Protein AF-A0A8H7PH32-F1 (afdb_monomer_lite)

pLDDT: mean 90.0, std 9.59, range [39.19, 98.56]

Organism: Mortierella isabellina (NCBI:txid91625)

Radius of gyration: 31.14 Å; chains: 1; bounding box: 83×27×84 Å

Sequence (163 aa):
MMIIFEMRKRILVVLVVMLVLMAILGFAPISLEHINDKVLHASCFGIFAFTVYWVWHLNYQKNVGLSTATMFVMSVGSEFIQGLLPYRTFDMYDIVANLLGSSIGIVLACSADFAWTSWQERRRRFGGKREAEYQRALMDETELSDDEQYTERDRHFEVMEMA

Foldseek 3Di:
DDPPWPWPVVLVVVLVVLVVVCCCVLQPPDDPPVDDLLQVLLQSLLQNLLSQLRTTDDDPVVSLVVSLVVLLCCLPVSLVVSCVDPNGNRDPSSSVSNNNSNVNSSVVNSVVVVVVVVVVVVVVVVVVVVVVVVVVVVVVVVVVVVVVVVVVVVVVVVVVVVD

Structure (mmCIF, N/CA/C/O backbone):
data_AF-A0A8H7PH32-F1
#
_entry.id   AF-A0A8H7PH32-F1
#
loop_
_atom_site.group_PDB
_atom_site.id
_atom_site.type_symbol
_atom_site.label_atom_id
_atom_site.label_alt_id
_atom_site.label_comp_id
_atom_site.label_asym_id
_atom_site.label_entity_id
_atom_site.label_seq_id
_atom_site.pdbx_PDB_ins_code
_atom_site.Cartn_x
_atom_site.Cartn_y
_atom_site.Cartn_z
_atom_site.occupancy
_atom_site.B_iso_or_equiv
_atom_site.auth_seq_id
_atom_site.auth_comp_id
_atom_site.auth_asym_id
_atom_site.auth_atom_id
_atom_site.pdbx_PDB_model_num
ATOM 1 N N . MET A 1 1 ? 8.772 -19.334 18.620 1.00 39.19 1 MET A N 1
ATOM 2 C CA . MET A 1 1 ? 7.406 -18.765 18.614 1.00 39.19 1 MET A CA 1
ATOM 3 C C . MET A 1 1 ? 6.885 -18.838 17.188 1.00 39.19 1 MET A C 1
ATOM 5 O O . MET A 1 1 ? 7.407 -18.143 16.328 1.00 39.19 1 MET A O 1
ATOM 9 N N . MET A 1 2 ? 5.973 -19.768 16.912 1.00 41.22 2 MET A N 1
ATOM 10 C CA . MET A 1 2 ? 5.500 -20.068 15.559 1.00 41.22 2 MET A CA 1
ATOM 11 C C . MET A 1 2 ? 4.486 -18.993 15.150 1.00 41.22 2 MET A C 1
ATOM 13 O O . MET A 1 2 ? 3.391 -18.937 15.703 1.00 41.22 2 MET A O 1
ATOM 17 N N . ILE A 1 3 ? 4.878 -18.084 14.254 1.00 52.06 3 ILE A N 1
ATOM 18 C CA . ILE A 1 3 ? 3.963 -17.099 13.667 1.00 52.06 3 ILE A CA 1
ATOM 19 C C . ILE A 1 3 ? 3.072 -17.878 12.701 1.00 52.06 3 ILE A C 1
ATOM 21 O O . ILE A 1 3 ? 3.477 -18.183 11.582 1.00 52.06 3 ILE A O 1
ATOM 25 N N . ILE A 1 4 ? 1.881 -18.262 13.149 1.00 52.41 4 ILE A N 1
ATOM 26 C CA . ILE A 1 4 ? 0.866 -18.806 12.252 1.00 52.41 4 ILE A CA 1
ATOM 27 C C . ILE A 1 4 ? 0.277 -17.601 11.516 1.00 52.41 4 ILE A C 1
ATOM 29 O O . ILE A 1 4 ? -0.474 -16.809 12.080 1.00 52.41 4 ILE A O 1
ATOM 33 N N . PHE A 1 5 ? 0.716 -17.404 10.274 1.00 62.03 5 PHE A N 1
ATOM 34 C CA . PHE A 1 5 ? 0.223 -16.351 9.395 1.00 62.03 5 PHE A CA 1
ATOM 35 C C . PHE A 1 5 ? -1.204 -16.688 8.956 1.00 62.03 5 PHE A C 1
ATOM 37 O O . PHE A 1 5 ? -1.416 -17.407 7.981 1.00 62.03 5 PHE A O 1
ATOM 44 N N . GLU A 1 6 ? -2.201 -16.171 9.667 1.00 76.38 6 GLU A N 1
ATOM 45 C CA . GLU A 1 6 ? -3.585 -16.265 9.214 1.00 76.38 6 GLU A CA 1
ATOM 46 C C . GLU A 1 6 ? -3.796 -15.319 8.026 1.00 76.38 6 GLU A C 1
ATOM 48 O O . GLU A 1 6 ? -3.937 -14.104 8.176 1.00 76.38 6 GLU A O 1
ATOM 53 N N . MET A 1 7 ? -3.780 -15.875 6.815 1.00 81.50 7 MET A N 1
ATOM 54 C CA . MET A 1 7 ? -3.954 -15.117 5.577 1.00 81.50 7 MET A CA 1
ATOM 55 C C . MET A 1 7 ? -5.431 -14.930 5.213 1.00 81.50 7 MET A C 1
ATOM 57 O O . MET A 1 7 ? -6.245 -15.858 5.280 1.00 81.50 7 MET A O 1
ATOM 61 N N . ARG A 1 8 ? -5.779 -13.740 4.716 1.00 88.69 8 ARG A N 1
ATOM 62 C CA . ARG A 1 8 ? -7.090 -13.441 4.131 1.00 88.69 8 ARG A CA 1
ATOM 63 C C . ARG A 1 8 ? -7.206 -14.087 2.752 1.00 88.69 8 ARG A C 1
ATOM 65 O O . ARG A 1 8 ? -6.909 -13.462 1.739 1.00 88.69 8 ARG A O 1
ATOM 72 N N . LYS A 1 9 ? -7.707 -15.326 2.697 1.00 88.94 9 LYS A N 1
ATOM 73 C CA . LYS A 1 9 ? -7.843 -16.116 1.450 1.00 88.94 9 LYS A CA 1
ATOM 74 C C . LYS A 1 9 ? -8.506 -15.350 0.293 1.00 88.94 9 LYS A C 1
ATOM 76 O O . LYS A 1 9 ? -8.061 -15.466 -0.840 1.00 88.94 9 LYS A O 1
ATOM 81 N N . ARG A 1 10 ? -9.534 -14.532 0.568 1.00 92.38 10 ARG A N 1
ATOM 82 C CA . ARG A 1 10 ? -10.206 -13.707 -0.459 1.00 92.38 10 ARG A CA 1
ATOM 83 C C . ARG A 1 10 ? -9.260 -12.680 -1.086 1.00 92.38 10 ARG A C 1
ATOM 85 O O . ARG A 1 10 ? -9.232 -12.544 -2.301 1.00 92.38 10 ARG A O 1
ATOM 92 N N . ILE A 1 11 ? -8.466 -12.002 -0.259 1.00 93.81 11 ILE A N 1
ATOM 93 C CA . ILE A 1 11 ? -7.476 -11.022 -0.718 1.00 93.81 11 ILE A CA 1
ATOM 94 C C . ILE A 1 11 ? -6.330 -11.724 -1.443 1.00 93.81 11 ILE A C 1
ATOM 96 O O . ILE A 1 11 ? -5.858 -11.217 -2.449 1.00 93.81 11 ILE A O 1
ATOM 100 N N . LEU A 1 12 ? -5.937 -12.922 -1.001 1.00 92.75 12 LEU A N 1
ATOM 101 C CA . LEU A 1 12 ? -4.933 -13.722 -1.700 1.00 92.75 12 LEU A CA 1
ATOM 102 C C . LEU A 1 12 ? -5.352 -14.045 -3.142 1.00 92.75 12 LEU A C 1
ATOM 104 O O . LEU A 1 12 ? -4.533 -13.934 -4.045 1.00 92.75 12 LEU A O 1
ATOM 108 N N . VAL A 1 13 ? -6.617 -14.407 -3.378 1.00 94.31 13 VAL A N 1
ATOM 109 C CA . VAL A 1 13 ? -7.118 -14.644 -4.744 1.00 94.31 13 VAL A CA 1
ATOM 110 C C . VAL A 1 13 ? -7.011 -13.372 -5.589 1.00 94.31 13 VAL A C 1
ATOM 112 O O . VAL A 1 13 ? -6.510 -13.429 -6.708 1.00 94.31 13 VAL A O 1
ATOM 115 N N . VAL A 1 14 ? -7.413 -12.221 -5.039 1.00 95.56 14 VAL A N 1
ATOM 116 C CA . VAL A 1 14 ? -7.272 -10.918 -5.714 1.00 95.56 14 VAL A CA 1
ATOM 117 C C . VAL A 1 14 ? -5.803 -10.616 -6.018 1.00 95.56 14 VAL A C 1
ATOM 119 O O . VAL A 1 14 ? -5.485 -10.217 -7.133 1.00 95.56 14 VAL A O 1
ATOM 122 N N . LEU A 1 15 ? -4.905 -10.871 -5.065 1.00 95.62 15 LEU A N 1
ATOM 123 C CA . LEU A 1 15 ? -3.467 -10.681 -5.219 1.00 95.62 15 LEU A CA 1
ATOM 124 C C . LEU A 1 15 ? -2.905 -11.537 -6.357 1.00 95.62 15 LEU A C 1
ATOM 126 O O . LEU A 1 15 ? -2.157 -11.030 -7.182 1.00 95.62 15 LEU A O 1
ATOM 130 N N . VAL A 1 16 ? -3.276 -12.817 -6.425 1.00 95.94 16 VAL A N 1
ATOM 131 C CA . VAL A 1 16 ? -2.810 -13.730 -7.480 1.00 95.94 16 VAL A CA 1
ATOM 132 C C . VAL A 1 16 ? -3.283 -13.259 -8.852 1.00 95.94 16 VAL A C 1
ATOM 134 O O . VAL A 1 16 ? -2.475 -13.166 -9.772 1.00 95.94 16 VAL A O 1
ATOM 137 N N . VAL A 1 17 ? -4.565 -12.908 -8.990 1.00 96.31 17 VAL A N 1
ATOM 138 C CA . VAL A 1 17 ? -5.099 -12.356 -10.246 1.00 96.31 17 VAL A CA 1
ATOM 139 C C . VAL A 1 17 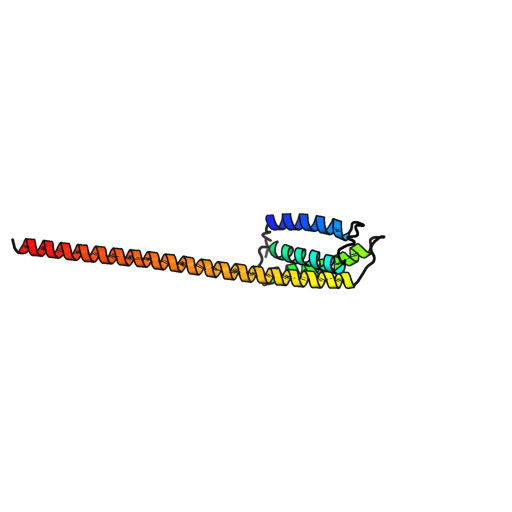? -4.352 -11.080 -10.628 1.00 96.31 17 VAL A C 1
ATOM 141 O O . VAL A 1 17 ? -3.946 -10.916 -11.776 1.00 96.31 17 VAL A O 1
ATOM 144 N N . MET A 1 18 ? -4.110 -10.199 -9.659 1.00 95.31 18 MET A N 1
ATOM 145 C CA . MET A 1 18 ? -3.382 -8.959 -9.882 1.00 95.31 18 MET A CA 1
ATOM 146 C C . MET A 1 18 ? -1.933 -9.201 -10.324 1.00 95.31 18 MET A C 1
ATOM 148 O O . MET A 1 18 ? -1.473 -8.547 -11.255 1.00 95.31 18 MET A O 1
ATOM 152 N N . LEU A 1 19 ? -1.229 -10.156 -9.712 1.00 95.12 19 LEU A N 1
ATOM 153 C CA . LEU A 1 19 ? 0.131 -10.532 -10.099 1.00 95.12 19 LEU A CA 1
ATOM 154 C C . LEU A 1 19 ? 0.187 -11.053 -11.535 1.00 95.12 19 LEU A C 1
ATOM 156 O O . LEU A 1 19 ? 1.105 -10.698 -12.267 1.00 95.12 19 LEU A O 1
ATOM 160 N N . VAL A 1 20 ? -0.803 -11.842 -11.961 1.00 96.19 20 VAL A N 1
ATOM 161 C CA . VAL A 1 20 ? -0.903 -12.304 -13.353 1.00 96.19 20 VAL A CA 1
ATOM 162 C C . VAL A 1 20 ? -1.110 -11.122 -14.302 1.00 96.19 20 VAL A C 1
ATOM 164 O O . VAL A 1 20 ? -0.411 -11.023 -15.307 1.00 96.19 20 VAL A O 1
ATOM 167 N N . LEU A 1 21 ? -2.015 -10.195 -13.975 1.00 94.69 21 LEU A N 1
ATOM 168 C CA . LEU A 1 21 ? -2.239 -8.996 -14.789 1.00 94.69 21 LEU A CA 1
ATOM 169 C C . LEU A 1 21 ? -0.977 -8.131 -14.884 1.00 94.69 21 LEU A C 1
ATOM 171 O O . LEU A 1 21 ? -0.600 -7.717 -15.976 1.00 94.69 21 LEU A O 1
ATOM 175 N N . MET A 1 22 ? -0.287 -7.900 -13.767 1.00 93.69 22 MET A N 1
ATOM 176 C CA . MET A 1 22 ? 0.969 -7.147 -13.751 1.00 93.69 22 MET A CA 1
ATOM 177 C C . MET A 1 22 ? 2.081 -7.860 -14.516 1.00 93.69 22 MET A C 1
ATOM 179 O O . MET A 1 22 ? 2.854 -7.201 -15.204 1.00 93.69 22 MET A O 1
ATOM 183 N N . ALA A 1 23 ? 2.155 -9.190 -14.439 1.00 93.06 23 ALA A N 1
ATOM 184 C CA . ALA A 1 23 ? 3.113 -9.963 -15.216 1.00 93.06 23 ALA A CA 1
ATOM 185 C C . ALA A 1 23 ? 2.868 -9.786 -16.723 1.00 93.06 23 ALA A C 1
ATOM 187 O O . ALA A 1 23 ? 3.808 -9.555 -17.478 1.00 93.06 23 ALA A O 1
ATOM 188 N N . ILE A 1 24 ? 1.604 -9.819 -17.154 1.00 93.19 24 ILE A N 1
ATOM 189 C CA . ILE A 1 24 ? 1.238 -9.572 -18.552 1.00 93.19 24 ILE A CA 1
ATOM 190 C C . ILE A 1 24 ? 1.610 -8.142 -18.955 1.00 93.19 24 ILE A C 1
ATOM 192 O O . ILE A 1 24 ? 2.296 -7.969 -19.954 1.00 93.19 24 ILE A O 1
ATOM 196 N N . LEU A 1 25 ? 1.218 -7.123 -18.184 1.00 91.94 25 LEU A N 1
ATOM 197 C CA . LEU A 1 25 ? 1.508 -5.729 -18.539 1.00 91.94 25 LEU A CA 1
ATOM 198 C C . LEU A 1 25 ? 3.008 -5.395 -18.520 1.00 91.94 25 LEU A C 1
ATOM 200 O O . LEU A 1 25 ? 3.464 -4.632 -19.361 1.00 91.94 25 LEU A O 1
ATOM 204 N N . GLY A 1 26 ? 3.761 -5.927 -17.557 1.00 87.88 26 GLY A N 1
ATOM 205 C CA . GLY A 1 26 ? 5.159 -5.552 -17.339 1.00 87.88 26 GLY A CA 1
ATOM 206 C C . GLY A 1 26 ? 6.181 -6.384 -18.115 1.00 87.88 26 GLY A C 1
ATOM 207 O O . GLY A 1 26 ? 7.284 -5.904 -18.355 1.00 87.88 26 GLY A O 1
ATOM 208 N N . 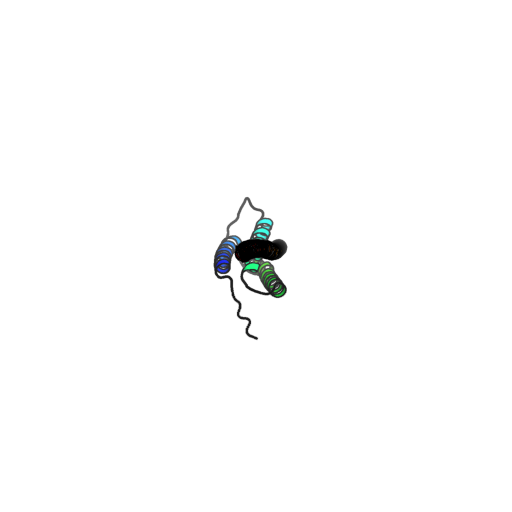PHE A 1 27 ? 5.856 -7.629 -18.482 1.00 88.81 27 PHE A N 1
ATOM 209 C CA . PHE A 1 27 ? 6.813 -8.549 -19.116 1.00 88.81 27 PHE A CA 1
ATOM 210 C C . PHE A 1 27 ? 6.437 -8.931 -20.544 1.00 88.81 27 PHE A C 1
ATOM 212 O O . PHE A 1 27 ? 7.314 -9.375 -21.286 1.00 88.81 27 PHE A O 1
ATOM 219 N N . ALA A 1 28 ? 5.178 -8.779 -20.962 1.00 88.69 28 ALA A N 1
ATOM 220 C CA . ALA A 1 28 ? 4.827 -8.972 -22.363 1.00 88.69 28 ALA A CA 1
ATOM 221 C C . ALA A 1 28 ? 5.256 -7.745 -23.193 1.00 88.69 28 ALA A C 1
ATOM 223 O O . ALA A 1 28 ? 5.283 -6.631 -22.669 1.00 88.69 28 ALA A O 1
ATOM 224 N N . PRO A 1 29 ? 5.561 -7.912 -24.492 1.00 83.12 29 PRO A N 1
ATOM 225 C CA . PRO A 1 29 ? 5.894 -6.806 -25.390 1.00 83.12 29 PRO A CA 1
ATOM 226 C C . PRO A 1 29 ? 4.627 -6.026 -25.789 1.00 83.12 29 PRO A C 1
ATOM 228 O O . PRO A 1 29 ? 4.234 -5.997 -26.953 1.00 83.12 29 PRO A O 1
ATOM 231 N N . ILE A 1 30 ? 3.941 -5.446 -24.803 1.00 82.19 30 ILE A N 1
ATOM 232 C CA . ILE A 1 30 ? 2.705 -4.679 -24.965 1.00 82.19 30 ILE A CA 1
ATOM 233 C C . ILE A 1 30 ? 3.016 -3.214 -24.672 1.00 82.19 30 ILE A C 1
ATOM 235 O O . ILE A 1 30 ? 3.482 -2.877 -23.588 1.00 82.19 30 ILE A O 1
ATOM 239 N N . SER A 1 31 ? 2.716 -2.335 -25.623 1.00 75.31 31 SER A N 1
ATOM 240 C CA . SER A 1 31 ? 2.822 -0.886 -25.457 1.00 75.31 31 SER A CA 1
ATOM 241 C C . SER A 1 31 ? 1.431 -0.262 -25.382 1.00 75.31 31 SER A C 1
ATOM 243 O O . SER A 1 31 ? 0.648 -0.346 -26.328 1.00 75.31 31 SER A O 1
ATOM 245 N N . LEU A 1 32 ? 1.115 0.383 -24.259 1.00 81.88 32 LEU A N 1
ATOM 246 C CA . LEU A 1 32 ? -0.120 1.151 -24.101 1.00 81.88 32 LEU A CA 1
ATOM 247 C C . LEU A 1 32 ? 0.121 2.591 -24.568 1.00 81.88 32 LEU A C 1
ATOM 249 O O . LEU A 1 32 ? 0.485 3.448 -23.773 1.00 81.88 32 LEU A O 1
ATOM 253 N N . GLU A 1 33 ? -0.099 2.864 -25.855 1.00 78.69 33 GLU A N 1
ATOM 254 C CA . GLU A 1 33 ? 0.240 4.151 -26.502 1.00 78.69 33 GLU A CA 1
ATOM 255 C C . GLU A 1 33 ? -0.386 5.395 -25.842 1.00 78.69 33 GLU A C 1
ATOM 257 O O . GLU A 1 33 ? 0.131 6.501 -25.976 1.00 78.69 33 GLU A O 1
ATOM 262 N N . HIS A 1 34 ? -1.488 5.226 -25.109 1.00 84.25 34 HIS A N 1
ATOM 263 C CA . HIS A 1 34 ? -2.244 6.326 -24.504 1.00 84.25 34 HIS A CA 1
ATOM 264 C C . HIS A 1 34 ? -1.929 6.555 -23.017 1.00 84.25 34 HIS A C 1
ATOM 266 O O . HIS A 1 34 ? -2.477 7.479 -22.416 1.00 84.25 34 HIS A O 1
ATOM 272 N N . ILE A 1 35 ? -1.087 5.722 -22.396 1.00 87.25 35 ILE A N 1
ATOM 273 C CA . ILE A 1 35 ? -0.779 5.803 -20.964 1.00 87.25 35 ILE A CA 1
ATOM 274 C C . ILE A 1 35 ? 0.720 6.024 -20.792 1.00 87.25 35 ILE A C 1
ATOM 276 O O . ILE A 1 35 ? 1.540 5.296 -21.340 1.00 87.25 35 ILE A O 1
ATOM 280 N N . ASN A 1 36 ? 1.083 7.026 -19.992 1.00 91.06 36 ASN A N 1
ATOM 281 C CA . ASN A 1 36 ? 2.477 7.251 -19.633 1.00 91.06 36 ASN A CA 1
ATOM 282 C C . ASN A 1 36 ? 3.002 6.070 -18.797 1.00 91.06 36 ASN A C 1
ATOM 284 O O . ASN A 1 36 ? 2.422 5.753 -17.757 1.00 91.06 36 ASN A O 1
ATOM 288 N N . ASP A 1 37 ? 4.116 5.472 -19.225 1.00 89.06 37 ASP A N 1
ATOM 289 C CA . ASP A 1 37 ? 4.749 4.311 -18.580 1.00 89.06 37 ASP A CA 1
ATOM 290 C C . ASP A 1 37 ? 4.986 4.546 -17.077 1.00 89.06 37 ASP A C 1
ATOM 292 O O . ASP A 1 37 ? 4.618 3.724 -16.244 1.00 89.06 37 ASP A O 1
ATOM 296 N N . LYS A 1 38 ? 5.437 5.746 -16.685 1.00 92.88 38 LYS A N 1
ATOM 297 C CA . LYS A 1 38 ? 5.682 6.086 -15.271 1.00 92.88 38 LYS A CA 1
ATOM 298 C C . LYS A 1 38 ? 4.395 6.117 -14.450 1.00 92.88 38 LYS A C 1
ATOM 300 O O . LYS A 1 38 ? 4.368 5.685 -13.299 1.00 92.88 38 LYS A O 1
ATOM 305 N N . VAL A 1 39 ? 3.308 6.615 -15.038 1.00 94.38 39 VAL A N 1
ATOM 306 C CA . VAL A 1 39 ? 1.989 6.632 -14.387 1.00 94.38 39 VAL A CA 1
ATOM 307 C C . VAL A 1 39 ? 1.438 5.215 -14.268 1.00 94.38 39 VAL A C 1
ATOM 309 O O . VAL A 1 39 ? 0.842 4.883 -13.242 1.00 94.38 39 VAL A O 1
ATOM 312 N N . LEU A 1 40 ? 1.661 4.372 -15.279 1.00 94.38 40 LEU A N 1
ATOM 313 C CA . LEU A 1 40 ? 1.277 2.965 -15.252 1.00 94.38 40 LEU A CA 1
ATOM 314 C C . LEU A 1 40 ? 2.003 2.225 -14.123 1.00 94.38 40 LEU A C 1
ATOM 316 O O . LEU A 1 40 ? 1.348 1.623 -13.274 1.00 94.38 40 LEU A O 1
ATOM 320 N N . HIS A 1 41 ? 3.328 2.355 -14.060 1.00 95.38 41 HIS A N 1
ATOM 321 C CA . HIS A 1 41 ? 4.171 1.796 -13.006 1.00 95.38 41 HIS A CA 1
ATOM 322 C C . HIS A 1 41 ? 3.709 2.243 -11.612 1.00 95.38 41 HIS A C 1
ATOM 324 O O . HIS A 1 41 ? 3.394 1.408 -10.759 1.00 95.38 41 HIS A O 1
ATOM 330 N N . ALA A 1 42 ? 3.543 3.552 -11.399 1.00 97.31 42 ALA A N 1
ATOM 331 C CA . ALA A 1 42 ? 3.073 4.084 -10.121 1.00 97.31 42 ALA A CA 1
ATOM 332 C C . ALA A 1 42 ? 1.671 3.567 -9.743 1.00 97.31 42 ALA A C 1
ATOM 334 O O . ALA A 1 42 ? 1.433 3.191 -8.594 1.00 97.31 42 ALA A O 1
ATOM 335 N N . SER A 1 43 ? 0.744 3.497 -10.700 1.00 96.75 43 SER A N 1
ATOM 336 C CA . SER A 1 43 ? -0.626 3.031 -10.454 1.00 96.75 43 SER A CA 1
ATOM 337 C C . SER A 1 43 ? -0.670 1.537 -10.128 1.00 96.75 43 SER A C 1
ATOM 339 O O . SER A 1 43 ? -1.290 1.138 -9.140 1.00 96.75 43 SER A O 1
ATOM 341 N N . CYS A 1 44 ? 0.023 0.703 -10.909 1.00 96.44 44 CYS A N 1
ATOM 342 C CA . CYS A 1 44 ? 0.093 -0.738 -10.683 1.00 96.44 44 CYS A CA 1
ATOM 343 C C . CYS A 1 44 ? 0.734 -1.056 -9.328 1.00 96.44 44 CYS A C 1
ATOM 345 O O . CYS A 1 44 ? 0.148 -1.797 -8.537 1.00 96.44 44 CYS A O 1
ATOM 347 N N . PHE A 1 45 ? 1.884 -0.451 -9.015 1.00 97.88 45 PHE A N 1
ATOM 348 C CA . PHE A 1 45 ? 2.557 -0.660 -7.731 1.00 97.88 45 PHE A CA 1
ATOM 349 C C . PHE A 1 45 ? 1.785 -0.075 -6.547 1.00 97.88 45 PHE A C 1
ATOM 351 O O . PHE A 1 45 ? 1.838 -0.644 -5.458 1.00 97.88 45 PHE A O 1
ATOM 358 N N . GLY A 1 46 ? 1.021 1.003 -6.740 1.00 98.19 46 GLY A N 1
ATOM 359 C CA . GLY A 1 46 ? 0.152 1.558 -5.703 1.00 98.19 46 GLY A CA 1
ATOM 360 C C . GLY A 1 46 ? -1.027 0.656 -5.356 1.00 98.19 46 GLY A C 1
ATOM 361 O O . GLY A 1 46 ? -1.241 0.349 -4.182 1.00 98.19 46 GLY A O 1
ATOM 362 N N . ILE A 1 47 ? -1.753 0.157 -6.360 1.00 98.12 47 ILE A N 1
ATOM 363 C CA . ILE A 1 47 ? -2.855 -0.796 -6.140 1.00 98.12 47 ILE A CA 1
ATOM 364 C C . ILE A 1 47 ? -2.311 -2.109 -5.551 1.00 98.12 47 ILE A C 1
ATOM 366 O O . ILE A 1 47 ? -2.940 -2.717 -4.678 1.00 98.12 47 ILE A O 1
ATOM 370 N N . PHE A 1 48 ? -1.117 -2.530 -5.979 1.00 98.06 48 PHE A N 1
ATOM 371 C CA . PHE A 1 48 ? -0.492 -3.763 -5.513 1.00 98.06 48 PHE A CA 1
ATOM 372 C C . PHE A 1 48 ? -0.090 -3.637 -4.047 1.00 98.06 48 PHE A C 1
ATOM 374 O O . PHE A 1 48 ? -0.482 -4.470 -3.233 1.00 98.06 48 PHE A O 1
ATOM 381 N N . ALA A 1 49 ? 0.577 -2.541 -3.684 1.00 98.19 49 ALA A N 1
ATOM 382 C CA . ALA A 1 49 ? 0.934 -2.233 -2.307 1.00 98.19 49 ALA A CA 1
ATOM 383 C C . ALA A 1 49 ? -0.288 -2.136 -1.387 1.00 98.19 49 ALA A C 1
ATOM 385 O O . ALA A 1 49 ? -0.282 -2.704 -0.292 1.00 98.19 49 ALA A O 1
ATOM 386 N N . PHE A 1 50 ? -1.354 -1.474 -1.852 1.00 98.25 50 PHE A N 1
ATOM 387 C CA . PHE A 1 50 ? -2.613 -1.412 -1.118 1.00 98.25 50 PHE A CA 1
ATOM 388 C C . PHE A 1 50 ? -3.160 -2.818 -0.851 1.00 98.25 50 PHE A C 1
ATOM 390 O O . PHE A 1 50 ? -3.535 -3.132 0.273 1.00 98.25 50 PHE A O 1
ATOM 397 N N . THR A 1 51 ? -3.160 -3.693 -1.858 1.00 97.25 51 THR A N 1
ATOM 398 C CA . THR A 1 51 ? -3.682 -5.064 -1.740 1.00 97.25 51 THR A CA 1
ATOM 399 C C . THR A 1 51 ? -2.822 -5.934 -0.820 1.00 97.25 51 THR A C 1
ATOM 401 O O . THR A 1 51 ? -3.368 -6.631 0.036 1.00 97.25 51 THR A O 1
ATOM 404 N N . VAL A 1 52 ? -1.491 -5.867 -0.954 1.00 96.44 52 VAL A N 1
ATOM 405 C CA . VAL A 1 52 ? -0.514 -6.607 -0.131 1.00 96.44 52 VAL A CA 1
ATOM 406 C C . VAL A 1 52 ? -0.725 -6.337 1.357 1.00 96.44 52 VAL A C 1
ATOM 408 O O . VAL A 1 52 ? -0.720 -7.279 2.150 1.00 96.44 52 VAL A O 1
ATOM 411 N N . TYR A 1 53 ? -1.003 -5.085 1.733 1.00 96.88 53 TYR A N 1
ATOM 412 C CA . TYR A 1 53 ? -1.277 -4.711 3.121 1.00 96.88 53 TYR A CA 1
ATOM 413 C C . TYR A 1 53 ? -2.421 -5.518 3.752 1.00 96.88 53 TYR A C 1
ATOM 415 O O . TYR A 1 53 ? -2.375 -5.857 4.932 1.00 96.88 53 TYR A O 1
ATOM 423 N N . TRP A 1 54 ? -3.449 -5.875 2.982 1.00 95.50 54 TRP A N 1
ATOM 424 C CA . TRP A 1 54 ? -4.617 -6.590 3.501 1.00 95.50 54 TRP A CA 1
ATOM 425 C C . TRP A 1 54 ? -4.463 -8.116 3.501 1.00 95.50 54 TRP A C 1
ATOM 427 O O . TRP A 1 54 ? -5.376 -8.815 3.942 1.00 95.50 54 TRP A O 1
ATOM 437 N N . VAL A 1 55 ? -3.347 -8.669 3.020 1.00 94.00 55 VAL A N 1
ATOM 438 C CA . VAL A 1 55 ? -3.175 -10.125 2.877 1.00 94.00 55 VAL A CA 1
ATOM 439 C C . VAL A 1 55 ? -3.108 -10.829 4.230 1.00 94.00 55 VAL A C 1
ATOM 441 O O . VAL A 1 55 ? -3.694 -11.904 4.386 1.00 94.00 55 VAL A O 1
ATOM 444 N N . TRP A 1 56 ? -2.428 -10.244 5.214 1.00 91.25 56 TRP A N 1
ATOM 445 C CA . TRP A 1 56 ? -2.188 -10.887 6.504 1.00 91.25 56 TRP A CA 1
ATOM 446 C C . TRP A 1 56 ? -3.026 -10.286 7.635 1.00 91.25 56 TRP A C 1
ATOM 448 O O . TRP A 1 56 ? -3.320 -9.093 7.663 1.00 91.25 56 TRP A O 1
ATOM 458 N N . HIS A 1 57 ? -3.383 -11.120 8.613 1.00 87.56 57 HIS A N 1
ATOM 459 C CA . HIS A 1 57 ? -3.869 -10.659 9.913 1.00 87.56 57 HIS A CA 1
ATOM 460 C C . HIS A 1 57 ? -2.686 -10.487 10.868 1.00 87.56 57 HIS A C 1
ATOM 462 O O . HIS A 1 57 ? -2.320 -11.398 11.607 1.00 87.56 57 HIS A O 1
ATOM 468 N N . LEU A 1 58 ? -2.053 -9.318 10.828 1.00 89.12 58 LEU A N 1
ATOM 469 C CA . LEU A 1 58 ? -0.937 -8.974 11.708 1.00 89.12 58 LEU A CA 1
ATOM 470 C C . LEU A 1 58 ? -1.244 -7.699 12.489 1.00 89.12 58 LEU A C 1
ATOM 472 O O . LEU A 1 58 ? -2.052 -6.873 12.071 1.00 89.12 58 LEU A O 1
ATOM 476 N N . ASN A 1 59 ? -0.537 -7.510 13.604 1.00 90.38 59 ASN A N 1
ATOM 477 C CA . ASN A 1 59 ? -0.529 -6.229 14.308 1.00 90.38 59 ASN A CA 1
ATOM 478 C C . ASN A 1 59 ? -0.033 -5.123 13.367 1.00 90.38 59 ASN A C 1
ATOM 480 O O . ASN A 1 59 ? 0.911 -5.354 12.609 1.00 90.38 59 ASN A O 1
ATOM 484 N N . TYR A 1 60 ? -0.595 -3.917 13.494 1.00 90.94 60 TYR A N 1
ATOM 485 C CA . TYR A 1 60 ? -0.323 -2.766 12.622 1.00 90.94 60 TYR A CA 1
ATOM 486 C C . TYR A 1 60 ? 1.168 -2.586 12.280 1.00 90.94 60 TYR A C 1
ATOM 488 O O . TYR A 1 60 ? 1.538 -2.595 11.111 1.00 90.94 60 TYR A O 1
ATOM 496 N N . GLN A 1 61 ? 2.049 -2.531 13.287 1.00 92.81 61 GLN A N 1
ATOM 497 C CA . GLN A 1 61 ? 3.494 -2.343 13.081 1.00 92.81 61 GLN A CA 1
ATOM 498 C C . GLN A 1 61 ? 4.137 -3.455 12.239 1.00 92.81 61 GLN A C 1
ATOM 500 O O . GLN A 1 61 ? 4.937 -3.180 11.347 1.00 92.81 61 GLN A O 1
ATOM 505 N N . LYS A 1 62 ? 3.775 -4.717 12.505 1.00 93.69 62 LYS A N 1
ATOM 506 C CA . LYS A 1 62 ? 4.291 -5.871 11.755 1.00 93.69 62 LYS A CA 1
ATOM 507 C C . LYS A 1 62 ? 3.741 -5.887 10.334 1.00 93.69 62 LYS A C 1
ATOM 509 O O . LYS A 1 62 ? 4.483 -6.201 9.411 1.00 93.69 62 LYS A O 1
ATOM 514 N N . ASN A 1 63 ? 2.467 -5.534 10.168 1.00 94.38 63 ASN A N 1
ATOM 515 C CA . ASN A 1 63 ? 1.810 -5.512 8.869 1.00 94.38 63 ASN A CA 1
ATOM 516 C C . ASN A 1 63 ? 2.409 -4.442 7.949 1.00 94.38 63 ASN A C 1
ATOM 518 O O . ASN A 1 63 ? 2.768 -4.737 6.811 1.00 94.38 63 ASN A O 1
ATOM 522 N N . VAL A 1 64 ? 2.594 -3.224 8.472 1.00 96.06 64 VAL A N 1
ATOM 523 C CA . VAL A 1 64 ? 3.269 -2.128 7.763 1.00 96.06 64 VAL A CA 1
ATOM 524 C C . VAL A 1 64 ? 4.699 -2.529 7.415 1.00 96.06 64 VAL A C 1
ATOM 526 O O . VAL A 1 64 ? 5.075 -2.448 6.253 1.00 96.06 64 VAL A O 1
ATOM 529 N N . GLY A 1 65 ? 5.481 -3.019 8.384 1.00 96.88 65 GLY A N 1
ATOM 530 C CA . GLY A 1 65 ? 6.873 -3.411 8.148 1.00 96.88 65 GLY A CA 1
ATOM 531 C C . GLY A 1 65 ? 7.019 -4.492 7.073 1.00 96.88 65 GLY A C 1
ATOM 532 O O . GLY A 1 65 ? 7.830 -4.342 6.161 1.00 96.88 65 GLY A O 1
ATOM 533 N N . LEU A 1 66 ? 6.200 -5.548 7.137 1.00 95.75 66 LEU A N 1
ATOM 534 C CA . LEU A 1 66 ? 6.208 -6.629 6.148 1.00 95.75 66 LEU A CA 1
ATOM 535 C C . LEU A 1 66 ? 5.781 -6.138 4.759 1.00 95.75 66 LEU A C 1
ATOM 537 O O . LEU A 1 66 ? 6.425 -6.480 3.767 1.00 95.75 66 LEU A O 1
ATOM 541 N N . SER A 1 67 ? 4.728 -5.319 4.687 1.00 96.81 67 SER A N 1
ATOM 542 C CA . SER A 1 67 ? 4.227 -4.768 3.423 1.00 96.81 67 SER A CA 1
ATOM 543 C C . SER A 1 67 ? 5.256 -3.845 2.780 1.00 96.81 67 SER A C 1
ATOM 545 O O . SER A 1 67 ? 5.570 -4.010 1.607 1.00 96.81 67 SER A O 1
ATOM 547 N N . THR A 1 68 ? 5.851 -2.932 3.551 1.00 97.88 68 THR A N 1
ATOM 548 C CA . THR A 1 68 ? 6.896 -2.022 3.067 1.00 97.88 68 THR A CA 1
ATOM 549 C C . THR A 1 68 ? 8.130 -2.783 2.599 1.00 97.88 68 THR A C 1
ATOM 551 O O . THR A 1 68 ? 8.628 -2.506 1.513 1.00 97.88 68 THR A O 1
ATOM 554 N N . ALA A 1 69 ? 8.608 -3.768 3.366 1.00 98.00 69 ALA A N 1
ATOM 555 C CA . ALA A 1 69 ? 9.764 -4.573 2.971 1.00 98.00 69 ALA A CA 1
ATOM 556 C C . ALA A 1 69 ? 9.494 -5.360 1.678 1.00 98.00 69 ALA A C 1
ATOM 558 O O . ALA A 1 69 ? 10.314 -5.347 0.762 1.00 98.00 69 ALA A O 1
ATOM 559 N N . THR A 1 70 ? 8.318 -5.986 1.576 1.00 97.62 70 THR A N 1
ATOM 560 C CA . THR A 1 70 ? 7.891 -6.709 0.369 1.00 97.62 70 THR A CA 1
ATOM 561 C C . THR A 1 70 ? 7.827 -5.765 -0.827 1.00 97.62 70 THR A C 1
ATOM 563 O O . THR A 1 70 ? 8.398 -6.054 -1.876 1.00 97.62 70 THR A O 1
ATOM 566 N N . MET A 1 71 ? 7.191 -4.605 -0.666 1.00 98.12 71 MET A N 1
ATOM 567 C CA . MET A 1 71 ? 7.053 -3.629 -1.742 1.00 98.12 71 MET A CA 1
ATOM 568 C C . MET A 1 71 ? 8.379 -2.999 -2.148 1.00 98.12 71 MET A C 1
ATOM 570 O O . MET A 1 71 ? 8.568 -2.741 -3.328 1.00 98.12 71 MET A O 1
ATOM 574 N N . PHE A 1 72 ? 9.320 -2.801 -1.227 1.00 98.12 72 PHE A N 1
ATOM 575 C CA . PHE A 1 72 ? 10.657 -2.327 -1.574 1.00 98.12 72 PHE A CA 1
ATOM 576 C C . PHE A 1 72 ? 11.380 -3.325 -2.487 1.00 98.12 72 PHE A C 1
ATOM 578 O O . PHE A 1 72 ? 11.869 -2.947 -3.553 1.00 98.12 72 PHE A O 1
ATOM 585 N N . VAL A 1 73 ? 11.375 -4.611 -2.115 1.00 98.19 73 VAL A N 1
ATOM 586 C CA . VAL A 1 73 ? 11.971 -5.679 -2.931 1.00 98.19 73 VAL A CA 1
ATOM 587 C C . VAL A 1 73 ? 11.289 -5.770 -4.294 1.00 98.19 73 VAL A C 1
ATOM 589 O O . VAL A 1 73 ? 11.976 -5.855 -5.306 1.00 98.19 73 VAL A O 1
ATOM 592 N N . MET A 1 74 ? 9.958 -5.700 -4.346 1.00 97.25 74 MET A N 1
ATOM 593 C CA . MET A 1 74 ? 9.214 -5.779 -5.606 1.00 97.25 74 MET A CA 1
ATOM 594 C C . MET A 1 74 ? 9.434 -4.550 -6.501 1.00 97.25 74 MET A C 1
ATOM 596 O O . MET A 1 74 ? 9.608 -4.704 -7.708 1.00 97.25 74 MET A O 1
ATOM 600 N N . SER A 1 75 ? 9.452 -3.339 -5.934 1.00 97.19 75 SER A N 1
ATOM 601 C CA . SER A 1 75 ? 9.622 -2.080 -6.679 1.00 97.19 75 SER A CA 1
ATOM 602 C C . SER A 1 75 ? 10.990 -1.969 -7.342 1.00 97.19 75 SER A C 1
ATOM 604 O O . SER A 1 75 ? 11.087 -1.438 -8.443 1.00 97.19 75 SER A O 1
ATOM 606 N N . VAL A 1 76 ? 12.031 -2.487 -6.685 1.00 97.44 76 VAL A N 1
ATOM 607 C CA . VAL A 1 76 ? 13.396 -2.511 -7.223 1.00 97.44 76 VAL A CA 1
ATOM 608 C C . VAL A 1 76 ? 13.606 -3.742 -8.105 1.00 97.44 76 VAL A C 1
ATOM 610 O O . VAL A 1 76 ? 14.053 -3.629 -9.241 1.00 97.44 76 VAL A O 1
ATOM 613 N N . GLY A 1 77 ? 13.270 -4.930 -7.600 1.00 96.25 77 GLY A N 1
ATOM 614 C CA . GLY A 1 77 ? 13.568 -6.202 -8.254 1.00 96.25 77 GLY A CA 1
ATOM 615 C C . GLY A 1 77 ? 12.847 -6.400 -9.584 1.00 96.25 77 GLY A C 1
ATOM 616 O O . GLY A 1 77 ? 13.420 -6.999 -10.489 1.00 96.25 77 GLY A O 1
ATOM 617 N N . SER A 1 78 ? 11.628 -5.876 -9.733 1.00 94.94 78 SER A N 1
ATOM 618 C CA . SER A 1 78 ? 10.890 -5.955 -11.002 1.00 94.94 78 SER A CA 1
ATOM 619 C C . SER A 1 78 ? 11.647 -5.303 -12.159 1.00 94.94 78 SER A C 1
ATOM 621 O O . SER A 1 78 ? 11.765 -5.930 -13.208 1.00 94.94 78 SER A O 1
ATOM 623 N N . GLU A 1 79 ? 12.232 -4.124 -11.942 1.00 95.38 79 GLU A N 1
ATOM 624 C CA . GLU A 1 79 ? 13.002 -3.405 -12.961 1.00 95.38 79 GLU A CA 1
ATOM 625 C C . GLU A 1 79 ? 14.278 -4.158 -13.344 1.00 95.38 79 GLU A C 1
ATOM 627 O O . GLU A 1 79 ? 14.609 -4.291 -14.519 1.00 95.38 79 GLU A O 1
ATOM 632 N N . PHE A 1 80 ? 14.977 -4.730 -12.358 1.00 95.50 80 PHE A N 1
ATOM 633 C CA . PHE A 1 80 ? 16.146 -5.564 -12.637 1.00 95.50 80 PHE A CA 1
ATOM 634 C C . PHE A 1 80 ? 15.790 -6.767 -13.509 1.00 95.50 80 PHE A C 1
ATOM 636 O O . PHE A 1 80 ? 16.525 -7.071 -14.442 1.00 95.50 80 PHE A O 1
ATOM 643 N N . ILE A 1 81 ? 14.671 -7.446 -13.234 1.00 95.00 81 ILE A N 1
ATOM 644 C CA . ILE A 1 81 ? 14.242 -8.601 -14.034 1.00 95.00 81 ILE A CA 1
ATOM 645 C C . ILE A 1 81 ? 13.786 -8.148 -15.428 1.00 95.00 81 ILE A C 1
ATOM 647 O O . ILE A 1 81 ? 14.122 -8.800 -16.414 1.00 95.00 81 ILE A O 1
ATOM 651 N N . GLN A 1 82 ? 13.060 -7.033 -15.536 1.00 93.69 82 GLN A N 1
ATOM 652 C CA . GLN A 1 82 ? 12.643 -6.474 -16.826 1.00 93.69 82 GLN A CA 1
ATOM 653 C C . GLN A 1 82 ? 13.841 -6.055 -17.684 1.00 93.69 82 GLN A C 1
ATOM 655 O O . GLN A 1 82 ? 13.850 -6.336 -18.878 1.00 93.69 82 GLN A O 1
ATOM 660 N N . GLY A 1 83 ? 14.886 -5.485 -17.081 1.00 92.69 83 GLY A N 1
ATOM 661 C CA . GLY A 1 83 ? 16.131 -5.131 -17.766 1.00 92.69 83 GLY A CA 1
ATOM 662 C C . GLY A 1 83 ? 16.943 -6.326 -18.282 1.00 92.69 83 GLY A C 1
ATOM 663 O O . GLY A 1 83 ? 17.856 -6.135 -19.082 1.00 92.69 83 GLY A O 1
ATOM 664 N N . LEU A 1 84 ? 16.624 -7.558 -17.861 1.00 94.00 84 LEU A N 1
ATOM 665 C CA . LEU A 1 84 ? 17.194 -8.785 -18.437 1.00 94.00 84 LEU A CA 1
ATOM 666 C C . LEU A 1 84 ? 16.450 -9.250 -19.700 1.00 94.00 84 LEU A C 1
ATOM 668 O O . LEU A 1 84 ? 16.921 -10.161 -20.384 1.00 94.00 84 LEU A O 1
ATOM 672 N N . LEU A 1 85 ? 15.289 -8.666 -20.014 1.00 92.25 85 LEU A N 1
ATOM 673 C CA . LEU A 1 85 ? 14.532 -8.997 -21.217 1.00 92.25 85 LEU A CA 1
ATOM 674 C C . LEU A 1 85 ? 15.147 -8.296 -22.437 1.00 92.25 85 LEU A C 1
ATOM 676 O O . LEU A 1 85 ? 15.464 -7.112 -22.375 1.00 92.25 85 LEU A O 1
ATOM 680 N N . PRO A 1 86 ? 15.231 -8.963 -23.600 1.00 92.00 86 PRO A N 1
ATOM 681 C CA . PRO A 1 86 ? 15.883 -8.398 -24.785 1.00 92.00 86 PRO A CA 1
ATOM 682 C C . PRO A 1 86 ? 15.125 -7.218 -25.418 1.00 92.00 86 PRO A C 1
ATOM 684 O O . PRO A 1 86 ? 15.670 -6.526 -26.272 1.00 92.00 86 PRO A O 1
ATOM 687 N N . TYR A 1 87 ? 13.866 -7.004 -25.031 1.00 90.25 87 TYR A N 1
ATOM 688 C CA . TYR A 1 87 ? 12.974 -5.971 -25.565 1.00 90.25 87 TYR A CA 1
ATOM 689 C C . TYR A 1 87 ? 12.601 -4.890 -24.537 1.00 90.25 87 TYR A C 1
ATOM 691 O O . TYR A 1 87 ? 11.786 -4.024 -24.847 1.00 90.25 87 TYR A O 1
ATOM 699 N N . ARG A 1 88 ? 13.167 -4.924 -23.322 1.00 90.62 88 ARG A N 1
ATOM 700 C CA . ARG A 1 88 ? 12.972 -3.891 -22.294 1.00 90.62 88 ARG A CA 1
ATOM 701 C C . ARG A 1 88 ? 14.324 -3.336 -21.869 1.00 90.62 88 ARG A C 1
ATOM 703 O O . ARG A 1 88 ? 15.287 -4.069 -21.685 1.00 90.62 88 ARG A O 1
ATOM 710 N N . THR A 1 89 ? 14.392 -2.021 -21.726 1.00 90.12 89 THR A N 1
ATOM 711 C CA . THR A 1 89 ? 15.579 -1.322 -21.236 1.00 90.12 89 THR A CA 1
ATOM 712 C C . THR A 1 89 ? 15.395 -0.988 -19.771 1.00 90.12 89 THR A C 1
ATOM 714 O O . THR A 1 89 ? 14.341 -0.479 -19.406 1.00 90.12 89 THR A O 1
ATOM 717 N N . PHE A 1 90 ? 16.432 -1.224 -18.973 1.00 93.38 90 PHE A N 1
ATOM 718 C CA . PHE A 1 90 ? 16.466 -0.792 -17.581 1.00 93.38 90 PHE A CA 1
ATOM 719 C C . PHE A 1 90 ? 16.343 0.736 -17.479 1.00 93.38 90 PHE A C 1
ATOM 721 O O . PHE A 1 90 ? 17.138 1.458 -18.090 1.00 93.38 90 PHE A O 1
ATOM 728 N N . ASP A 1 91 ? 15.406 1.219 -16.667 1.00 93.44 91 ASP A N 1
ATOM 729 C CA . ASP A 1 91 ? 15.202 2.637 -16.389 1.00 93.44 91 ASP A CA 1
ATOM 730 C C . ASP A 1 91 ? 15.021 2.909 -14.883 1.00 93.44 91 ASP A C 1
ATOM 732 O O . ASP A 1 91 ? 14.060 2.506 -14.225 1.00 93.44 91 ASP A O 1
ATOM 736 N N . MET A 1 92 ? 15.943 3.694 -14.321 1.00 95.81 92 MET A N 1
ATOM 737 C CA . MET A 1 92 ? 15.910 4.095 -12.912 1.00 95.81 92 MET A CA 1
ATOM 738 C C . MET A 1 92 ? 14.635 4.875 -12.545 1.00 95.81 92 MET A C 1
ATOM 740 O O . MET A 1 92 ? 14.175 4.814 -11.402 1.00 95.81 92 MET A O 1
ATOM 744 N N . TYR A 1 93 ? 14.040 5.608 -13.488 1.00 96.00 93 TYR A N 1
ATOM 745 C CA . TYR A 1 93 ? 12.807 6.349 -13.238 1.00 96.00 93 TYR A CA 1
ATOM 746 C C . TYR A 1 93 ? 11.593 5.429 -13.058 1.00 96.00 93 TYR A C 1
ATOM 748 O O . TYR A 1 93 ? 10.648 5.835 -12.379 1.00 96.00 93 TYR A O 1
ATOM 756 N N . ASP A 1 94 ? 11.615 4.200 -13.587 1.00 95.31 94 ASP A N 1
ATOM 757 C CA . ASP A 1 94 ? 10.568 3.205 -13.304 1.00 95.31 94 ASP A CA 1
ATOM 758 C C . ASP A 1 94 ? 10.645 2.706 -11.862 1.00 95.31 94 ASP A C 1
ATOM 760 O O . ASP A 1 94 ? 9.620 2.618 -11.186 1.00 95.31 94 ASP A O 1
ATOM 764 N N . ILE A 1 95 ? 11.853 2.528 -11.314 1.00 97.19 95 ILE A N 1
ATOM 765 C CA . ILE A 1 95 ? 12.034 2.227 -9.884 1.00 97.19 95 ILE A CA 1
ATOM 766 C C . ILE A 1 95 ? 11.464 3.358 -9.023 1.00 97.19 95 ILE A C 1
ATOM 768 O O . ILE A 1 95 ? 10.749 3.099 -8.052 1.00 97.19 95 ILE A O 1
ATOM 772 N N . VAL A 1 96 ? 11.742 4.618 -9.373 1.00 98.12 96 VAL A N 1
ATOM 773 C CA . VAL A 1 96 ? 11.199 5.777 -8.644 1.00 98.12 96 VAL A CA 1
ATOM 774 C C . VAL A 1 96 ? 9.671 5.797 -8.715 1.00 98.12 96 VAL A C 1
ATOM 776 O O . VAL A 1 96 ? 9.019 5.986 -7.687 1.00 98.12 96 VAL A O 1
ATOM 779 N N . ALA A 1 97 ? 9.087 5.550 -9.890 1.00 97.81 97 ALA A N 1
ATOM 780 C CA . ALA A 1 97 ? 7.640 5.461 -10.059 1.00 97.81 97 ALA A CA 1
ATOM 781 C C . ALA A 1 97 ? 7.026 4.325 -9.219 1.00 97.81 97 ALA A C 1
ATOM 783 O O . ALA A 1 97 ? 6.041 4.550 -8.513 1.00 97.81 97 ALA A O 1
ATOM 784 N N . ASN A 1 98 ? 7.644 3.139 -9.213 1.00 98.00 98 ASN A N 1
ATOM 785 C CA . ASN A 1 98 ? 7.224 1.992 -8.404 1.00 98.00 98 ASN A CA 1
ATOM 786 C C . ASN A 1 98 ? 7.268 2.312 -6.901 1.00 98.00 98 ASN A C 1
ATOM 788 O O . ASN A 1 98 ? 6.320 2.029 -6.162 1.00 98.00 98 ASN A O 1
ATOM 792 N N . LEU A 1 99 ? 8.353 2.939 -6.433 1.00 98.38 99 LEU A N 1
ATOM 793 C CA . LEU A 1 99 ? 8.526 3.334 -5.033 1.00 98.38 99 LEU A CA 1
ATOM 794 C C . LEU A 1 99 ? 7.513 4.403 -4.609 1.00 98.38 99 LEU A C 1
ATOM 796 O O . LEU A 1 99 ? 6.925 4.290 -3.533 1.00 98.38 99 LEU A O 1
ATOM 800 N N . LEU A 1 100 ? 7.264 5.412 -5.448 1.00 98.38 100 LEU A N 1
ATOM 801 C CA . LEU A 1 100 ? 6.250 6.436 -5.183 1.00 98.38 100 LEU A CA 1
ATOM 802 C C . LEU A 1 100 ? 4.847 5.829 -5.132 1.00 98.38 100 LEU A C 1
ATOM 804 O O . LEU A 1 100 ? 4.119 6.041 -4.162 1.00 98.38 100 LEU A O 1
ATOM 808 N N . GLY A 1 101 ? 4.496 5.025 -6.136 1.00 98.19 101 GLY A N 1
ATOM 809 C CA . GLY A 1 101 ? 3.221 4.320 -6.202 1.00 98.19 101 GLY A CA 1
ATOM 810 C C . GLY A 1 101 ? 2.989 3.448 -4.975 1.00 98.19 101 GLY A C 1
ATOM 811 O O . GLY A 1 101 ? 1.986 3.602 -4.278 1.00 98.19 101 GLY A O 1
ATOM 812 N N . SER A 1 102 ? 3.950 2.580 -4.654 1.00 98.38 102 SER A N 1
ATOM 813 C CA . SER A 1 102 ? 3.857 1.689 -3.495 1.00 98.38 102 SER A CA 1
ATOM 814 C C . SER A 1 102 ? 3.779 2.439 -2.164 1.00 98.38 102 SER A C 1
ATOM 816 O O . SER A 1 102 ? 2.980 2.064 -1.306 1.00 98.38 102 SER A O 1
ATOM 818 N N . SER A 1 103 ? 4.520 3.539 -2.006 1.00 98.44 103 SER A N 1
ATOM 819 C CA . SER A 1 103 ? 4.433 4.398 -0.817 1.00 98.44 103 SER A CA 1
ATOM 820 C C . SER A 1 103 ? 3.028 4.978 -0.645 1.00 98.44 103 SER A C 1
ATOM 822 O O . SER A 1 103 ? 2.447 4.882 0.437 1.00 98.44 103 SER A O 1
ATOM 824 N N . ILE A 1 104 ? 2.444 5.518 -1.722 1.00 98.56 104 ILE A N 1
ATOM 825 C CA . ILE A 1 104 ? 1.067 6.033 -1.721 1.00 98.56 104 ILE A CA 1
ATOM 826 C C . ILE A 1 104 ? 0.081 4.909 -1.381 1.00 98.56 104 ILE A C 1
ATOM 828 O O . ILE A 1 104 ? -0.779 5.086 -0.519 1.00 98.56 104 ILE A O 1
ATOM 832 N N . GLY A 1 105 ? 0.230 3.735 -1.999 1.00 98.50 105 GLY A N 1
ATOM 833 C CA . GLY A 1 105 ? -0.618 2.570 -1.748 1.00 98.50 105 GLY A CA 1
ATOM 834 C C . GLY A 1 105 ? -0.618 2.125 -0.283 1.00 98.50 105 GLY A C 1
ATOM 835 O O . GLY A 1 105 ? -1.686 1.893 0.287 1.00 98.50 105 GLY A O 1
ATOM 836 N N . ILE A 1 106 ? 0.555 2.074 0.357 1.00 98.25 106 ILE A N 1
ATOM 837 C CA . ILE A 1 106 ? 0.682 1.738 1.785 1.00 98.25 106 ILE A CA 1
ATOM 838 C C . ILE A 1 106 ? 0.040 2.818 2.659 1.00 98.25 106 ILE A C 1
ATOM 840 O O . ILE A 1 106 ? -0.716 2.488 3.568 1.00 98.25 106 ILE A O 1
ATOM 844 N N . VAL A 1 107 ? 0.287 4.104 2.385 1.00 98.31 107 VAL A N 1
ATOM 845 C CA . VAL A 1 107 ? -0.318 5.210 3.152 1.00 98.31 107 VAL A CA 1
ATOM 846 C C . VAL A 1 107 ? -1.844 5.168 3.073 1.00 98.31 107 VAL A C 1
ATOM 848 O O . VAL A 1 107 ? -2.521 5.335 4.092 1.00 98.31 107 VAL A O 1
ATOM 851 N N . LEU A 1 108 ? -2.396 4.904 1.888 1.00 98.31 108 LEU A N 1
ATOM 852 C CA . LEU A 1 108 ? -3.834 4.739 1.694 1.00 98.31 108 LEU A CA 1
ATOM 853 C C . LEU A 1 108 ? -4.369 3.524 2.457 1.00 98.31 108 LEU A C 1
ATOM 855 O O . LEU A 1 108 ? -5.413 3.626 3.098 1.00 98.31 108 LEU A O 1
ATOM 859 N N . ALA A 1 109 ? -3.651 2.400 2.444 1.00 97.50 109 ALA A N 1
ATOM 860 C CA . ALA A 1 109 ? -4.048 1.204 3.179 1.00 97.50 109 ALA A CA 1
ATOM 861 C C . ALA A 1 109 ? -4.048 1.430 4.698 1.00 97.50 109 ALA A C 1
ATOM 863 O O . ALA A 1 109 ? -5.035 1.114 5.359 1.00 97.50 109 ALA A O 1
ATOM 864 N N . CYS A 1 110 ? -3.006 2.065 5.241 1.00 96.81 110 CYS A N 1
ATOM 865 C CA . CYS A 1 110 ? -2.932 2.442 6.655 1.00 96.81 110 CYS A CA 1
ATOM 866 C C . CYS A 1 110 ? -4.063 3.399 7.049 1.00 96.81 110 CYS A C 1
ATOM 868 O O . CYS A 1 110 ? -4.678 3.246 8.102 1.00 96.81 110 CYS A O 1
ATOM 870 N N . SER A 1 111 ? -4.357 4.376 6.190 1.00 96.69 111 SER A N 1
ATOM 871 C CA . SER A 1 111 ? -5.434 5.344 6.412 1.00 96.69 111 SER A CA 1
ATOM 872 C C . SER A 1 111 ? -6.808 4.666 6.395 1.00 96.69 111 SER A C 1
ATOM 874 O O . SER A 1 111 ? -7.654 4.963 7.238 1.00 96.69 111 SER A O 1
ATOM 876 N N . ALA A 1 112 ? -7.021 3.717 5.478 1.00 96.00 112 ALA A N 1
ATOM 877 C CA . ALA A 1 112 ? -8.232 2.905 5.413 1.00 96.00 112 ALA A CA 1
ATOM 878 C C . ALA A 1 112 ? -8.384 1.998 6.646 1.00 96.00 112 ALA A C 1
ATOM 880 O O . ALA A 1 112 ? -9.481 1.912 7.195 1.00 96.00 112 ALA A O 1
ATOM 881 N N . ASP A 1 113 ? -7.304 1.375 7.122 1.00 94.00 113 ASP A N 1
ATOM 882 C CA . ASP A 1 113 ? -7.310 0.550 8.337 1.00 94.00 113 ASP A CA 1
ATOM 883 C C . ASP A 1 113 ? -7.635 1.373 9.591 1.00 94.00 113 ASP A C 1
ATOM 885 O O . ASP A 1 113 ? -8.524 1.024 10.375 1.00 94.00 113 ASP A O 1
ATOM 889 N N . PHE A 1 114 ? -7.006 2.540 9.736 1.00 93.81 114 PHE A N 1
ATOM 890 C CA . PHE A 1 114 ? -7.307 3.470 10.822 1.00 93.81 114 PHE A CA 1
ATOM 891 C C . PHE A 1 114 ? -8.759 3.970 10.778 1.00 93.81 114 PHE A C 1
ATOM 893 O O . PHE A 1 114 ? -9.451 3.998 11.801 1.00 93.81 114 PHE A O 1
ATOM 900 N N . ALA A 1 115 ? -9.257 4.344 9.597 1.00 93.25 115 ALA A N 1
ATOM 901 C CA . ALA A 1 115 ? -10.639 4.785 9.431 1.00 93.25 115 ALA A CA 1
ATOM 902 C C . ALA A 1 115 ? -11.632 3.658 9.751 1.00 93.25 115 ALA A C 1
ATOM 904 O O . ALA A 1 115 ? -12.638 3.889 10.427 1.00 93.25 115 ALA A O 1
ATOM 905 N N . TRP A 1 116 ? -11.337 2.435 9.307 1.00 90.62 116 TRP A N 1
ATOM 906 C CA . TRP A 1 116 ? -12.168 1.259 9.534 1.00 90.62 116 TRP A CA 1
ATOM 907 C C . TRP A 1 116 ? -12.266 0.908 11.019 1.00 90.62 116 TRP A C 1
ATOM 909 O O . TRP A 1 116 ? -13.368 0.765 11.553 1.00 90.62 116 TRP A O 1
ATOM 919 N N . THR A 1 117 ? -11.129 0.823 11.708 1.00 88.69 117 THR A N 1
ATOM 920 C CA . THR A 1 117 ? -11.068 0.546 13.152 1.00 88.69 117 THR A CA 1
ATOM 921 C C . THR A 1 117 ? -11.781 1.630 13.961 1.00 88.69 117 THR A C 1
ATOM 923 O O . THR A 1 117 ? -12.674 1.317 14.752 1.00 88.69 117 THR A O 1
ATOM 926 N N . SER A 1 118 ? -11.510 2.905 13.668 1.00 90.12 118 SER A N 1
ATOM 927 C CA . SER A 1 118 ? -12.186 4.051 14.294 1.00 90.12 118 SER A CA 1
ATOM 928 C C . SER A 1 118 ? -13.704 4.016 14.098 1.00 90.12 118 SER A C 1
ATOM 930 O O . SER A 1 118 ? -14.485 4.302 15.009 1.00 90.12 118 SER A O 1
ATOM 932 N N . TRP A 1 119 ? -14.157 3.663 12.897 1.00 88.88 119 TRP A N 1
ATOM 933 C CA . TRP A 1 119 ? -15.577 3.5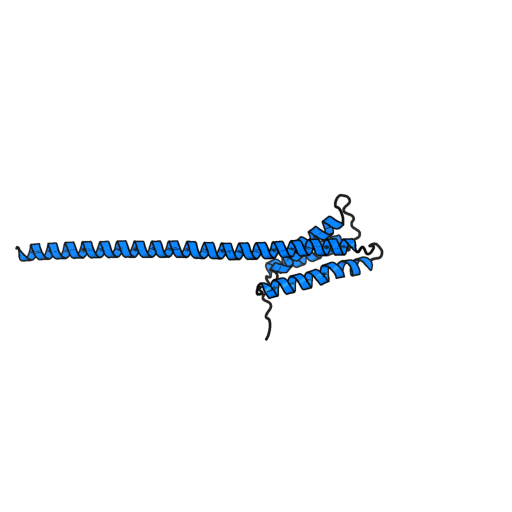66 12.584 1.00 88.88 119 TRP A CA 1
ATOM 934 C C . TRP A 1 119 ? -16.253 2.389 13.292 1.00 88.88 119 TRP A C 1
ATOM 936 O O . TRP A 1 119 ? -17.371 2.532 13.797 1.00 88.88 119 TRP A O 1
ATOM 946 N N . GLN A 1 120 ? -15.575 1.244 13.396 1.00 86.81 120 GLN A N 1
ATOM 947 C CA . GLN A 1 120 ? -16.076 0.105 14.162 1.00 86.81 120 GLN A CA 1
ATOM 948 C C . GLN A 1 120 ? -16.209 0.437 15.650 1.00 86.81 120 GLN A C 1
ATOM 950 O O . GLN A 1 120 ? -17.217 0.089 16.264 1.00 86.81 120 GLN A O 1
ATOM 955 N N . GLU A 1 121 ? -15.239 1.142 16.232 1.00 86.12 121 GLU A N 1
ATOM 956 C CA . GLU A 1 121 ? -15.315 1.590 17.624 1.00 86.12 121 GLU A CA 1
ATOM 957 C C . GLU A 1 121 ? -16.498 2.525 17.863 1.00 86.12 121 GLU A C 1
ATOM 959 O O . GLU A 1 121 ? -17.246 2.340 18.826 1.00 86.12 121 GLU A O 1
ATOM 964 N N . ARG A 1 122 ? -16.725 3.486 16.957 1.00 85.75 122 ARG A N 1
ATOM 965 C CA . ARG A 1 122 ? -17.904 4.362 17.017 1.00 85.75 122 ARG A CA 1
ATOM 966 C C . ARG A 1 122 ? -19.190 3.539 16.999 1.00 85.75 122 ARG A C 1
ATOM 968 O O . ARG A 1 122 ? -20.038 3.734 17.866 1.00 85.75 122 ARG A O 1
ATOM 975 N N . ARG A 1 123 ? -19.320 2.575 16.081 1.00 81.12 123 ARG A N 1
ATOM 976 C CA . ARG A 1 123 ? -20.503 1.699 15.998 1.00 81.12 123 ARG A CA 1
ATOM 977 C C . ARG A 1 123 ? -20.732 0.880 17.268 1.00 81.12 123 ARG A C 1
ATOM 979 O O . ARG A 1 123 ? -21.868 0.808 17.727 1.00 81.12 123 ARG A O 1
ATOM 986 N N . ARG A 1 124 ? -19.674 0.320 17.865 1.00 81.94 124 ARG A N 1
ATOM 987 C CA . ARG A 1 124 ? -19.766 -0.419 19.138 1.00 81.94 124 ARG A CA 1
ATOM 988 C C . ARG A 1 124 ? -20.254 0.479 20.278 1.00 81.94 124 ARG A C 1
ATOM 990 O O . ARG A 1 124 ? -21.148 0.085 21.019 1.00 81.94 124 ARG A O 1
ATOM 997 N N . ARG A 1 125 ? -19.725 1.705 20.384 1.00 82.19 125 ARG A N 1
ATOM 998 C CA . ARG A 1 125 ? -20.140 2.678 21.413 1.00 82.19 125 ARG A CA 1
ATOM 999 C C . ARG A 1 125 ? -21.595 3.120 21.248 1.00 82.19 125 ARG A C 1
ATOM 1001 O O . ARG A 1 125 ? -22.310 3.202 22.239 1.00 82.19 125 ARG A O 1
ATOM 1008 N N . PHE A 1 126 ? -22.041 3.392 20.022 1.00 79.69 126 PHE A N 1
ATOM 1009 C CA . PHE A 1 126 ? -23.437 3.763 19.763 1.00 79.69 126 PHE A CA 1
ATOM 1010 C C . PHE A 1 126 ? -24.410 2.611 20.037 1.00 79.69 126 PHE A C 1
ATOM 1012 O O . PHE A 1 126 ? -25.457 2.846 20.630 1.00 79.69 126 PHE A O 1
ATOM 1019 N N . GLY A 1 127 ? -24.058 1.375 19.665 1.00 82.38 127 GLY A N 1
ATOM 1020 C CA . GLY A 1 127 ? -24.861 0.196 20.003 1.00 82.38 127 GLY A CA 1
ATOM 1021 C C . GLY A 1 127 ? -25.006 0.006 21.514 1.00 82.38 127 GLY A C 1
ATOM 1022 O O . GLY A 1 127 ? -26.120 -0.131 22.005 1.00 82.38 127 GLY A O 1
ATOM 1023 N N . GLY A 1 128 ? -23.898 0.100 22.260 1.00 84.38 128 GLY A N 1
ATOM 1024 C CA . GLY A 1 128 ? -23.918 -0.040 23.720 1.00 84.38 128 GLY A CA 1
ATOM 1025 C C . GLY A 1 128 ? -24.727 1.043 24.440 1.00 84.38 128 GLY A C 1
ATOM 1026 O O . GLY A 1 128 ? -25.406 0.742 25.415 1.00 84.38 128 GLY A O 1
ATOM 1027 N N . LYS A 1 129 ? -24.707 2.293 23.950 1.00 82.75 129 LYS A N 1
ATOM 1028 C CA . LYS A 1 129 ? -25.538 3.372 24.514 1.00 82.75 129 LYS A CA 1
ATOM 1029 C C . LYS A 1 129 ? -27.034 3.095 24.367 1.00 82.75 129 LYS A C 1
ATOM 1031 O O . LYS A 1 129 ? -27.763 3.271 25.331 1.00 82.75 129 LYS A O 1
ATOM 1036 N N . ARG A 1 130 ? -27.468 2.629 23.192 1.00 81.81 130 ARG A N 1
ATOM 1037 C CA . ARG A 1 130 ? -28.881 2.310 22.936 1.00 81.81 130 ARG A CA 1
ATOM 1038 C C . ARG A 1 130 ? -29.380 1.161 23.803 1.00 81.81 130 ARG A C 1
ATOM 1040 O O . ARG A 1 130 ? -30.490 1.232 24.309 1.00 81.81 130 ARG A O 1
ATOM 1047 N N . GLU A 1 131 ? -28.556 0.132 23.990 1.00 86.69 131 GLU A N 1
ATOM 1048 C CA . GLU A 1 131 ? -28.893 -0.978 24.885 1.00 86.69 131 GLU A CA 1
ATOM 1049 C C . GLU A 1 131 ? -29.019 -0.488 26.333 1.00 86.69 131 GLU A C 1
ATOM 1051 O O . GLU A 1 131 ? -29.999 -0.783 27.000 1.00 86.69 131 GLU A O 1
ATOM 1056 N N . ALA A 1 132 ? -28.077 0.334 26.806 1.00 86.56 132 ALA A N 1
ATOM 1057 C CA . ALA A 1 132 ? -28.138 0.895 28.155 1.00 86.56 132 ALA A CA 1
ATOM 1058 C C . ALA A 1 132 ? -29.365 1.801 28.377 1.00 86.56 132 ALA A C 1
ATOM 1060 O O . ALA A 1 132 ? -29.945 1.786 29.459 1.00 86.56 132 ALA A O 1
ATOM 1061 N N . GLU A 1 133 ? -29.766 2.581 27.369 1.00 90.06 133 GLU A N 1
ATOM 1062 C CA . GLU A 1 133 ? -31.002 3.375 27.397 1.00 90.06 133 GLU A CA 1
ATOM 1063 C C . GLU A 1 133 ? -32.247 2.482 27.448 1.00 90.06 133 GLU A C 1
ATOM 1065 O O . GLU A 1 133 ? -33.134 2.733 28.258 1.00 90.06 133 GLU A O 1
ATOM 1070 N N . TYR A 1 134 ? -32.291 1.413 26.649 1.00 89.00 134 TYR A N 1
ATOM 1071 C CA . TYR A 1 134 ? -33.403 0.459 26.642 1.00 89.00 134 TYR A CA 1
ATOM 1072 C C . TYR A 1 134 ? -33.544 -0.273 27.983 1.00 89.00 134 TYR A C 1
ATOM 1074 O O . TYR A 1 134 ? -34.632 -0.334 28.545 1.00 89.00 134 TYR A O 1
ATOM 1082 N N . GLN A 1 135 ? -32.432 -0.757 28.541 1.00 90.69 135 GLN A N 1
ATOM 1083 C CA . GLN A 1 135 ? -32.411 -1.410 29.853 1.00 90.69 135 GLN A CA 1
ATOM 1084 C C . GLN A 1 135 ? -32.851 -0.453 30.971 1.00 90.69 135 GLN A C 1
ATOM 1086 O O . GLN A 1 135 ? -33.566 -0.861 31.878 1.00 90.69 135 GLN A O 1
ATOM 1091 N N . ARG A 1 136 ? -32.470 0.832 30.901 1.00 92.56 136 ARG A N 1
ATOM 1092 C CA . ARG A 1 136 ? -32.954 1.852 31.846 1.00 92.56 136 ARG A CA 1
ATOM 1093 C C . ARG A 1 136 ? -34.453 2.097 31.729 1.00 92.56 136 ARG A C 1
ATOM 1095 O O . ARG A 1 136 ? -35.104 2.173 32.758 1.00 92.56 136 ARG A O 1
ATOM 1102 N N . ALA A 1 137 ? -34.980 2.205 30.511 1.00 92.75 137 ALA A N 1
ATOM 1103 C CA . ALA A 1 137 ? -36.411 2.405 30.294 1.00 92.75 137 ALA A CA 1
ATOM 1104 C C . ALA A 1 137 ? -37.241 1.223 30.823 1.00 92.75 137 ALA A C 1
ATOM 1106 O O . ALA A 1 137 ? -38.271 1.441 31.445 1.00 92.75 137 ALA A O 1
ATOM 1107 N N . LEU A 1 138 ? -36.764 -0.018 30.649 1.00 92.75 138 LEU A N 1
ATOM 1108 C CA . LEU A 1 138 ? -37.416 -1.190 31.243 1.00 92.75 138 LEU A CA 1
ATOM 1109 C C . LEU A 1 138 ? -37.422 -1.157 32.773 1.00 92.75 138 LEU A C 1
ATOM 1111 O O . LEU A 1 138 ? -38.426 -1.517 33.377 1.00 92.75 138 LEU A O 1
ATOM 1115 N N . MET A 1 139 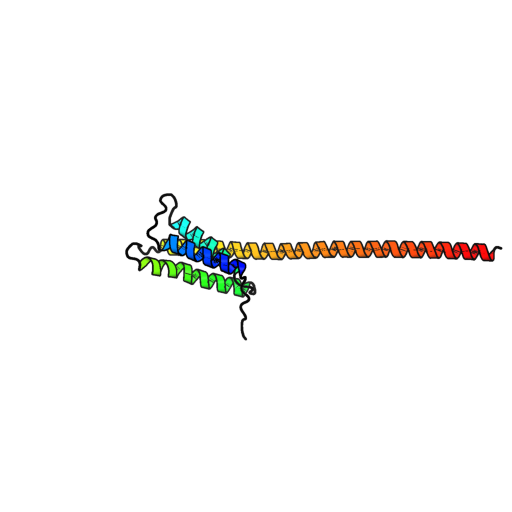? -36.311 -0.761 33.400 1.00 90.06 139 MET A N 1
ATOM 1116 C CA . MET A 1 139 ? -36.246 -0.653 34.861 1.00 90.06 139 MET A CA 1
ATOM 1117 C C . MET A 1 139 ? -37.210 0.418 35.381 1.00 90.06 139 MET A C 1
ATOM 1119 O O . MET A 1 139 ? -37.933 0.146 36.328 1.00 90.06 139 MET A O 1
ATOM 1123 N N . ASP A 1 140 ? -37.273 1.575 34.716 1.00 93.19 140 ASP A N 1
ATOM 1124 C CA . ASP A 1 140 ? -38.187 2.676 35.057 1.00 93.19 140 ASP A CA 1
ATOM 1125 C C . ASP A 1 140 ? -39.663 2.253 34.924 1.00 93.19 140 ASP A C 1
ATOM 1127 O O . ASP A 1 140 ? -40.457 2.473 35.833 1.00 93.19 140 ASP A O 1
ATOM 1131 N N . GLU A 1 141 ? -40.034 1.549 33.843 1.00 89.44 141 GLU A N 1
ATOM 1132 C CA . GLU A 1 141 ? -41.387 0.983 33.703 1.00 89.44 141 GLU A CA 1
ATOM 1133 C C . GLU A 1 141 ? -41.702 -0.075 34.772 1.00 89.44 141 GLU A C 1
ATOM 1135 O O . GLU A 1 141 ? -42.826 -0.129 35.272 1.00 89.44 141 GLU A O 1
ATOM 1140 N N . THR A 1 142 ? -40.724 -0.911 35.135 1.00 89.69 142 THR A N 1
ATOM 1141 C CA . THR A 1 142 ? -40.912 -1.950 36.160 1.00 89.69 142 THR A CA 1
ATOM 1142 C C . THR A 1 142 ? -41.122 -1.317 37.538 1.00 89.69 142 THR A C 1
ATOM 1144 O O . THR A 1 142 ? -42.078 -1.677 38.222 1.00 89.69 142 THR A O 1
ATOM 1147 N N . GLU A 1 143 ? -40.300 -0.331 37.911 1.00 88.56 143 GLU A N 1
ATOM 1148 C CA . GLU A 1 143 ? -40.429 0.417 39.171 1.00 88.56 143 GLU A CA 1
ATOM 1149 C C . GLU A 1 143 ? -41.786 1.133 39.270 1.00 88.56 143 GLU A C 1
ATOM 1151 O O . GLU A 1 143 ? -42.473 1.001 40.282 1.00 88.56 143 GLU A O 1
ATOM 1156 N N . LEU A 1 144 ? -42.231 1.803 38.198 1.00 89.06 144 LEU A N 1
ATOM 1157 C CA . LEU A 1 144 ? -43.552 2.445 38.149 1.00 89.06 144 LEU A CA 1
ATOM 1158 C C . LEU A 1 144 ? -44.702 1.441 38.333 1.00 89.06 144 LEU A C 1
ATOM 1160 O O . LEU A 1 144 ? -45.679 1.738 39.022 1.00 89.06 144 LEU A O 1
ATOM 1164 N N . SER A 1 145 ? -44.590 0.254 37.730 1.00 83.56 145 SER A N 1
ATOM 1165 C CA . SER A 1 145 ? -45.610 -0.792 37.852 1.00 83.56 145 SER A CA 1
ATOM 1166 C C . SER A 1 145 ? -45.685 -1.392 39.260 1.00 83.56 145 SER A C 1
ATOM 1168 O O . SER A 1 145 ? -46.782 -1.679 39.748 1.00 83.56 145 SER A O 1
ATOM 1170 N N . ASP A 1 146 ? -44.541 -1.540 39.932 1.00 88.38 146 ASP A N 1
ATOM 1171 C CA . ASP A 1 146 ? -44.474 -2.027 41.309 1.00 88.38 146 ASP A CA 1
ATOM 1172 C C . ASP A 1 146 ? -45.078 -0.995 42.275 1.00 88.38 146 ASP A C 1
ATOM 1174 O O . ASP A 1 146 ? -45.899 -1.358 43.123 1.00 88.38 146 ASP A O 1
ATOM 1178 N N . ASP A 1 147 ? -44.755 0.292 42.107 1.00 86.62 147 ASP A N 1
ATOM 1179 C CA . ASP A 1 147 ? -45.303 1.384 42.920 1.00 86.62 147 ASP A CA 1
ATOM 1180 C C . ASP A 1 147 ? -46.834 1.498 42.786 1.00 86.62 147 ASP A C 1
ATOM 1182 O O . ASP A 1 147 ? -47.544 1.598 43.796 1.00 86.62 147 ASP A O 1
ATOM 1186 N N . GLU A 1 148 ? -47.387 1.424 41.568 1.00 86.88 148 GLU A N 1
ATOM 1187 C CA . GLU A 1 148 ? -48.846 1.410 41.365 1.00 86.88 148 GLU A CA 1
ATOM 1188 C C . GLU A 1 148 ? -49.508 0.222 42.077 1.00 86.88 148 GLU A C 1
ATOM 1190 O O . GLU A 1 148 ? -50.533 0.388 42.750 1.00 86.88 148 GLU A O 1
ATOM 1195 N N . GLN A 1 149 ? -48.902 -0.964 41.988 1.00 85.62 149 GLN A N 1
ATOM 1196 C CA . GLN A 1 149 ? -49.440 -2.187 42.576 1.00 85.62 149 GLN A CA 1
ATOM 1197 C C . GLN A 1 149 ? -49.380 -2.178 44.113 1.00 85.62 149 GLN A C 1
ATOM 1199 O O . GLN A 1 149 ? -50.297 -2.688 44.764 1.00 85.62 149 GLN A O 1
ATOM 1204 N N . TYR A 1 150 ? -48.342 -1.585 44.712 1.00 81.38 150 TYR A N 1
ATOM 1205 C CA . TYR A 1 150 ? -48.282 -1.332 46.157 1.00 81.38 150 TYR A CA 1
ATOM 1206 C C . TYR A 1 150 ? -49.381 -0.362 46.598 1.00 81.38 150 TYR A C 1
ATOM 1208 O O . TYR A 1 150 ? -50.126 -0.656 47.532 1.00 81.38 150 TYR A O 1
ATOM 1216 N N . THR A 1 151 ? -49.539 0.750 45.880 1.00 84.88 151 THR A N 1
ATOM 1217 C CA . THR A 1 151 ? -50.526 1.786 46.214 1.00 84.88 151 THR A CA 1
ATOM 1218 C C . THR A 1 151 ? -51.966 1.263 46.117 1.00 84.88 151 THR A C 1
ATOM 1220 O O . THR A 1 151 ? -52.816 1.599 46.943 1.00 84.88 151 THR A O 1
ATOM 1223 N N . GLU A 1 152 ? -52.273 0.421 45.124 1.00 85.06 152 GLU A N 1
ATOM 1224 C CA . GLU A 1 152 ? -53.572 -0.259 45.036 1.00 85.06 152 GLU A CA 1
ATOM 1225 C C . GLU A 1 152 ? -53.803 -1.243 46.181 1.00 85.06 152 GLU A C 1
ATOM 1227 O O . GLU A 1 152 ? -54.911 -1.301 46.720 1.00 85.06 152 GLU A O 1
ATOM 1232 N N . ARG A 1 153 ? -52.771 -1.999 46.566 1.00 85.31 153 ARG A N 1
ATOM 1233 C CA . ARG A 1 153 ? -52.859 -2.987 47.643 1.00 85.31 153 ARG A CA 1
ATOM 1234 C C . ARG A 1 153 ? -53.126 -2.324 48.994 1.00 85.31 153 ARG A C 1
ATOM 1236 O O . ARG A 1 153 ? -53.991 -2.806 49.720 1.00 85.31 153 ARG A O 1
ATOM 1243 N N . ASP A 1 154 ? -52.457 -1.210 49.286 1.00 85.62 154 ASP A N 1
ATOM 1244 C CA . ASP A 1 154 ? -52.669 -0.432 50.513 1.00 85.62 154 ASP A CA 1
ATOM 1245 C C . ASP A 1 154 ? -54.079 0.167 50.564 1.00 85.62 154 ASP A C 1
ATOM 1247 O O . ASP A 1 154 ? -54.784 -0.008 51.557 1.00 85.62 154 ASP A O 1
ATOM 1251 N N . ARG A 1 155 ? -54.558 0.765 49.460 1.00 84.56 155 ARG A N 1
ATOM 1252 C CA . ARG A 1 155 ? -55.955 1.235 49.368 1.00 84.56 155 ARG A CA 1
ATOM 1253 C C . ARG A 1 155 ? -56.955 0.108 49.607 1.00 84.56 155 ARG A C 1
ATOM 1255 O O . ARG A 1 155 ? -57.964 0.307 50.277 1.00 84.56 155 ARG A O 1
ATOM 1262 N N . HIS A 1 156 ? -56.700 -1.075 49.051 1.00 82.50 156 HIS A N 1
ATOM 1263 C CA . HIS A 1 156 ? -57.574 -2.229 49.242 1.00 82.50 156 HIS A CA 1
ATOM 1264 C C . HIS A 1 156 ? -57.556 -2.731 50.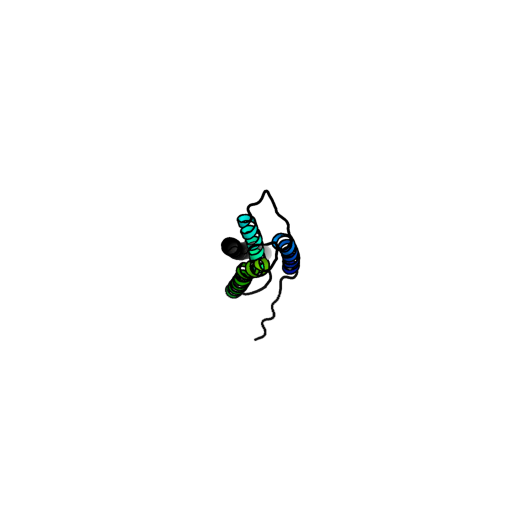696 1.00 82.50 156 HIS A C 1
ATOM 1266 O O . HIS A 1 156 ? -58.575 -3.224 51.178 1.00 82.50 156 HIS A O 1
ATOM 1272 N N . PHE A 1 157 ? -56.429 -2.599 51.401 1.00 81.38 157 PHE A N 1
ATOM 1273 C CA . PHE A 1 157 ? -56.301 -2.948 52.816 1.00 81.38 157 PHE A CA 1
ATOM 1274 C C . PHE A 1 157 ? -57.057 -1.960 53.717 1.00 81.38 157 PHE A C 1
ATOM 1276 O O . PHE A 1 157 ? -57.834 -2.391 54.567 1.00 81.38 157 PHE A O 1
ATOM 1283 N N . GLU A 1 158 ? -56.922 -0.651 53.475 1.00 81.56 158 GLU A N 1
ATOM 1284 C CA . GLU A 1 158 ? -57.652 0.395 54.213 1.00 81.56 158 GLU A CA 1
ATOM 1285 C C 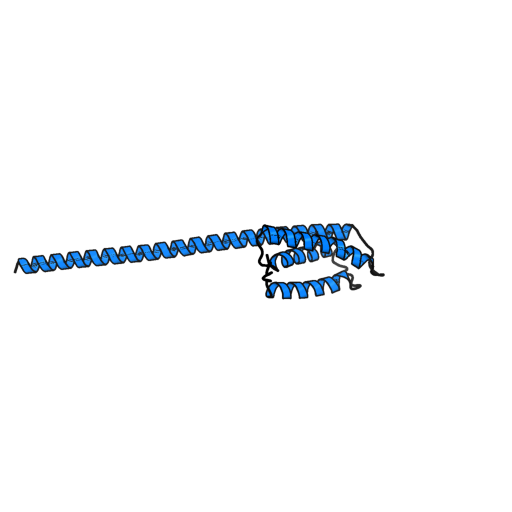. GLU A 1 158 ? -59.175 0.260 54.064 1.00 81.56 158 GLU A C 1
ATOM 1287 O O . GLU A 1 158 ? -59.917 0.394 55.036 1.00 81.56 158 GLU A O 1
ATOM 1292 N N . VAL A 1 159 ? -59.664 -0.049 52.858 1.00 79.19 159 VAL A N 1
ATOM 1293 C CA . VAL A 1 159 ? -61.099 -0.289 52.617 1.00 79.19 159 VAL A CA 1
ATOM 1294 C C . VAL A 1 159 ? -61.600 -1.510 53.396 1.00 79.19 159 VAL A C 1
ATOM 1296 O O . VAL A 1 159 ? -62.748 -1.522 53.835 1.00 79.19 159 VAL A O 1
ATOM 1299 N N . MET A 1 160 ? -60.751 -2.522 53.587 1.00 78.88 160 MET A N 1
ATOM 1300 C CA . MET A 1 160 ? -61.094 -3.739 54.320 1.00 78.88 160 MET A CA 1
ATOM 1301 C C . MET A 1 160 ? -61.082 -3.542 55.843 1.00 78.88 160 MET A C 1
ATOM 1303 O O . MET A 1 160 ? -61.873 -4.181 56.526 1.00 78.88 160 MET A O 1
ATOM 1307 N N . GLU A 1 161 ? -60.221 -2.669 56.378 1.00 79.38 161 GLU A N 1
ATOM 1308 C CA . GLU A 1 161 ? -60.228 -2.294 57.805 1.00 79.38 161 GLU A CA 1
ATOM 1309 C C . GLU A 1 161 ? -61.402 -1.377 58.185 1.00 79.38 161 GLU A C 1
ATOM 1311 O O . GLU A 1 161 ? -61.797 -1.336 59.350 1.00 79.38 161 GLU A O 1
ATOM 1316 N N . MET A 1 162 ? -61.967 -0.640 57.224 1.00 76.62 162 MET A N 1
ATOM 1317 C CA . MET A 1 162 ? -63.106 0.261 57.446 1.00 76.62 162 MET A CA 1
ATOM 1318 C C . MET A 1 162 ? -64.490 -0.409 57.322 1.00 76.62 162 MET A C 1
ATOM 1320 O O . MET A 1 162 ? -65.499 0.274 57.529 1.00 76.62 162 MET A O 1
ATOM 1324 N N . ALA A 1 163 ? -64.555 -1.701 56.982 1.00 66.75 163 ALA A N 1
ATOM 1325 C CA . ALA A 1 163 ? -65.787 -2.483 56.798 1.00 66.75 163 ALA A CA 1
ATOM 1326 C C . ALA A 1 163 ? -66.071 -3.414 57.988 1.00 66.75 163 ALA A C 1
ATOM 1328 O O . ALA A 1 163 ? -67.262 -3.519 58.366 1.00 66.75 163 ALA A O 1
#

Secondary structure (DSSP, 8-state):
------B-HHHHHHHHHHHHHHHHHHHSS---TTS-HHHHHHHHHHHHHHHHHTSB---HHHHHHHHHHHHHHHHHHHHHHHTTSTT----HHHHHHHHHHHHHHHHHHHHHHHHHHHHHHHHHHHHHHHHHHHHHHHHHHHHHHHHHHHHHHHHHHHHHHT-

InterPro domains:
  IPR006976 VanZ-LLP1 [PF04892] (37-110)